Protein AF-A0A952I4T1-F1 (afdb_monomer)

Secondary structure (DSSP, 8-state):
------TTTSGGGSPTT-SSGGGHHHHHHHHHHTT--HHHHHIIIIIHHHHHHHHHHHHHHT-

Solvent-accessible surface area (backbone atoms only — not comparable to full-atom values): 3918 Å² total; per-residue (Å²): 111,66,83,80,84,56,75,93,73,61,72,88,74,50,56,90,74,46,75,50,86,88,28,53,63,53,57,52,49,55,42,46,75,72,67,51,48,73,68,54,50,47,29,33,75,42,51,46,57,53,54,54,53,51,51,54,52,53,56,62,75,74,108

Mean predicted aligned error: 2.78 Å

Sequence (63 aa):
VGFGSDFDGVGDSLPVGLKDVSQYPNLIFELLKRGYSPEDIEKICYKNVFRVWKEVQNVAAAS

Structure (mmCIF, N/CA/C/O backbone):
data_AF-A0A952I4T1-F1
#
_entry.id   AF-A0A952I4T1-F1
#
loop_
_atom_site.group_PDB
_atom_site.id
_atom_site.type_symbol
_atom_site.label_atom_id
_atom_site.label_alt_id
_atom_site.label_comp_id
_atom_site.label_asym_id
_atom_site.label_entity_id
_atom_site.label_seq_id
_atom_site.pdbx_PDB_ins_code
_atom_site.Cartn_x
_atom_site.Cartn_y
_atom_site.Cartn_z
_atom_site.occupancy
_atom_site.B_iso_or_equiv
_atom_site.auth_seq_id
_atom_site.auth_comp_id
_atom_site.auth_asym_id
_atom_site.auth_atom_id
_atom_site.pdbx_PDB_model_num
ATOM 1 N N . VAL A 1 1 ? -8.474 -2.185 0.841 1.00 96.62 1 VAL A N 1
ATOM 2 C CA . VAL A 1 1 ? -7.058 -2.506 0.542 1.00 96.62 1 VAL A CA 1
ATOM 3 C C . VAL A 1 1 ? -6.194 -1.343 0.999 1.00 96.62 1 VAL A C 1
ATOM 5 O O . VAL A 1 1 ? -6.638 -0.208 0.853 1.00 96.62 1 VAL A O 1
ATOM 8 N N . GLY A 1 2 ? -5.022 -1.624 1.563 1.00 97.31 2 GLY A N 1
ATOM 9 C CA . GLY A 1 2 ? -4.009 -0.636 1.940 1.00 97.31 2 GLY A CA 1
ATOM 10 C C . GLY A 1 2 ? -2.622 -1.281 1.963 1.00 97.31 2 GLY A C 1
ATOM 11 O O . GLY A 1 2 ? -2.519 -2.489 1.740 1.00 97.31 2 GLY A O 1
ATOM 12 N N . PHE A 1 3 ? -1.578 -0.494 2.216 1.00 97.50 3 PHE A N 1
ATOM 13 C CA . PHE A 1 3 ? -0.217 -1.009 2.377 1.00 97.50 3 PHE A CA 1
ATOM 14 C C . PHE A 1 3 ? 0.099 -1.325 3.841 1.00 97.50 3 PHE A C 1
ATOM 16 O O . PHE A 1 3 ? -0.264 -0.574 4.742 1.00 97.50 3 PHE A O 1
ATOM 23 N N . GLY A 1 4 ? 0.809 -2.430 4.052 1.00 96.31 4 GLY A N 1
ATOM 24 C CA . GLY A 1 4 ? 1.418 -2.813 5.322 1.00 96.31 4 GLY A CA 1
ATOM 25 C C . GLY A 1 4 ? 2.686 -3.592 5.004 1.00 96.31 4 GLY A C 1
ATOM 26 O O . GLY A 1 4 ? 2.609 -4.781 4.721 1.00 96.31 4 GLY A O 1
ATOM 27 N N . SER A 1 5 ? 3.817 -2.892 4.924 1.00 94.81 5 SER A N 1
ATOM 28 C CA . SER A 1 5 ? 5.068 -3.445 4.390 1.00 94.81 5 SER A CA 1
ATOM 29 C C . SER A 1 5 ? 5.839 -4.322 5.367 1.00 94.81 5 SER A C 1
ATOM 31 O O . SER A 1 5 ? 6.670 -5.104 4.922 1.00 94.81 5 SER A O 1
ATOM 33 N N . ASP A 1 6 ? 5.599 -4.149 6.668 1.00 95.31 6 ASP A N 1
ATOM 34 C CA . ASP A 1 6 ? 6.404 -4.754 7.733 1.00 95.31 6 ASP A CA 1
ATOM 35 C C . ASP A 1 6 ? 7.914 -4.475 7.567 1.00 95.31 6 ASP A C 1
ATOM 37 O O . ASP A 1 6 ? 8.775 -5.316 7.838 1.00 95.31 6 ASP A O 1
ATOM 41 N N . PHE A 1 7 ? 8.242 -3.271 7.069 1.00 94.75 7 PHE A N 1
ATOM 42 C CA . PHE A 1 7 ? 9.625 -2.795 7.037 1.00 94.75 7 PHE A CA 1
ATOM 43 C C . PHE A 1 7 ? 10.220 -2.847 8.444 1.00 94.75 7 PHE A C 1
ATOM 45 O O . PHE A 1 7 ? 9.520 -2.605 9.424 1.00 94.75 7 PHE A O 1
ATOM 52 N N . ASP A 1 8 ? 11.499 -3.209 8.520 1.00 92.88 8 ASP A N 1
ATOM 53 C CA . ASP A 1 8 ? 12.237 -3.488 9.759 1.00 92.88 8 ASP A CA 1
ATOM 54 C C . ASP A 1 8 ? 11.719 -4.690 10.585 1.00 92.88 8 ASP A C 1
ATOM 56 O O . ASP A 1 8 ? 12.378 -5.097 11.540 1.00 92.88 8 ASP A O 1
ATOM 60 N N . GLY A 1 9 ? 10.598 -5.319 10.199 1.00 93.88 9 GLY A N 1
ATOM 61 C CA . GLY A 1 9 ? 10.020 -6.493 10.867 1.00 93.88 9 GLY A CA 1
ATOM 62 C C . GLY A 1 9 ? 10.482 -7.844 10.307 1.00 93.88 9 GLY A C 1
ATOM 63 O O . GLY A 1 9 ? 10.538 -8.831 11.040 1.00 93.88 9 GLY A O 1
ATOM 64 N N . VAL A 1 10 ? 10.866 -7.899 9.024 1.00 91.88 10 VAL A N 1
ATOM 65 C CA . VAL A 1 10 ? 11.120 -9.166 8.296 1.00 91.88 10 VAL A CA 1
ATOM 66 C C . VAL A 1 10 ? 12.547 -9.336 7.747 1.00 91.88 10 VAL A C 1
ATOM 68 O O . VAL A 1 10 ? 12.821 -10.284 6.999 1.00 91.88 10 VAL A O 1
ATOM 71 N N . GLY A 1 11 ? 13.467 -8.431 8.097 1.00 87.75 11 GLY A N 1
ATOM 72 C CA . GLY A 1 11 ? 14.857 -8.443 7.622 1.00 87.75 11 GLY A CA 1
ATOM 73 C C . GLY A 1 11 ? 14.979 -8.431 6.089 1.00 87.75 11 GLY A C 1
ATOM 74 O O . GLY A 1 11 ? 14.230 -7.746 5.395 1.00 87.75 11 GLY A O 1
ATOM 75 N N . ASP A 1 12 ? 15.897 -9.233 5.539 1.00 87.88 12 ASP A N 1
ATOM 76 C CA . ASP A 1 12 ? 16.242 -9.217 4.104 1.00 87.88 12 ASP A CA 1
ATOM 77 C C . ASP A 1 12 ? 15.239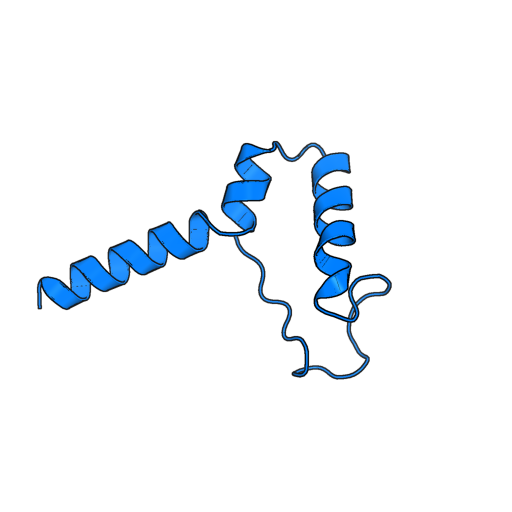 -9.928 3.174 1.00 87.88 12 ASP A C 1
ATOM 79 O O . ASP A 1 12 ? 15.433 -9.961 1.953 1.00 87.88 12 ASP A O 1
ATOM 83 N N . SER A 1 13 ? 14.150 -10.477 3.717 1.00 93.00 13 SER A N 1
ATOM 84 C CA . SER A 1 13 ? 13.167 -11.284 2.973 1.00 93.00 13 SER A CA 1
ATOM 85 C C . SER A 1 13 ? 12.252 -10.486 2.032 1.00 93.00 13 SER A C 1
ATOM 87 O O . SER A 1 13 ? 11.511 -11.072 1.241 1.00 93.00 13 SER A O 1
ATOM 89 N N . LEU A 1 14 ? 12.319 -9.153 2.076 1.00 95.44 14 LEU A N 1
ATOM 90 C CA . LEU A 1 14 ? 11.480 -8.267 1.270 1.00 95.44 14 LEU A CA 1
ATOM 91 C C . LEU A 1 14 ? 11.696 -8.447 -0.247 1.00 95.44 14 LEU A C 1
ATOM 93 O O . LEU A 1 14 ? 12.797 -8.807 -0.678 1.00 95.44 14 LEU A O 1
ATOM 97 N N . PRO A 1 15 ? 10.693 -8.154 -1.094 1.00 95.12 15 PRO A N 1
ATOM 98 C CA . PRO A 1 15 ? 10.828 -8.266 -2.544 1.00 95.12 15 PRO A CA 1
ATOM 99 C C . PRO A 1 15 ? 11.946 -7.387 -3.124 1.00 95.12 15 PRO A C 1
ATOM 101 O O . PRO A 1 15 ? 12.266 -6.310 -2.616 1.00 95.12 15 PRO A O 1
ATOM 104 N N . VAL A 1 16 ? 12.527 -7.826 -4.243 1.00 95.69 16 VAL A N 1
ATOM 105 C CA . VAL A 1 16 ? 13.466 -7.000 -5.017 1.00 95.69 16 VAL A CA 1
ATOM 106 C C . VAL A 1 16 ? 12.746 -5.743 -5.512 1.00 95.69 16 VAL A C 1
ATOM 108 O O . VAL A 1 16 ? 11.664 -5.835 -6.086 1.00 95.69 16 VAL A O 1
ATOM 111 N N . GLY A 1 17 ? 13.349 -4.573 -5.287 1.00 95.50 17 GLY A N 1
ATOM 112 C CA . GLY A 1 17 ? 12.747 -3.281 -5.630 1.00 95.50 17 GLY A CA 1
ATOM 113 C C . GLY A 1 17 ? 11.676 -2.795 -4.647 1.00 95.50 17 GLY A C 1
ATOM 114 O O . GLY A 1 17 ? 11.003 -1.813 -4.957 1.00 95.50 17 GLY A O 1
ATOM 115 N N . LEU A 1 18 ? 11.524 -3.453 -3.489 1.00 96.75 18 LEU A N 1
ATOM 116 C CA . LEU A 1 18 ? 10.693 -3.003 -2.367 1.00 96.75 18 LEU A CA 1
ATOM 117 C C . LEU A 1 18 ? 11.345 -3.337 -1.004 1.00 96.75 18 LEU A C 1
ATOM 119 O O . LEU A 1 18 ? 10.723 -3.934 -0.131 1.00 96.75 18 LEU A O 1
ATOM 123 N N . LYS A 1 19 ? 12.629 -3.004 -0.849 1.00 95.56 19 LYS A N 1
ATOM 124 C CA . LYS A 1 19 ? 13.471 -3.278 0.327 1.00 95.56 19 LYS A CA 1
ATOM 125 C C . LYS A 1 19 ? 13.323 -2.259 1.456 1.00 95.56 19 LYS A C 1
ATOM 127 O O . LYS A 1 19 ? 13.594 -2.603 2.597 1.00 95.56 19 LYS A O 1
ATOM 132 N N . ASP A 1 20 ? 12.897 -1.038 1.153 1.00 95.31 20 ASP A N 1
ATOM 133 C CA . ASP A 1 20 ? 12.716 0.016 2.149 1.00 95.31 20 ASP A CA 1
ATOM 134 C C . ASP A 1 20 ? 11.617 1.011 1.738 1.00 95.31 20 ASP A C 1
ATOM 136 O O . ASP A 1 20 ? 11.055 0.954 0.636 1.00 95.31 20 ASP A O 1
ATOM 140 N N . VAL A 1 21 ? 11.317 1.949 2.641 1.00 96.06 21 VAL A N 1
ATOM 141 C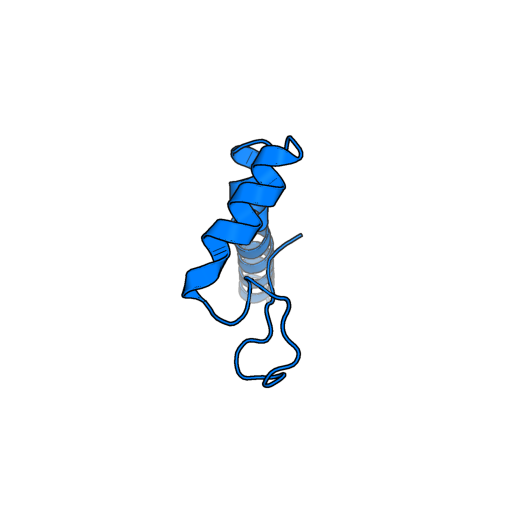 CA . VAL A 1 21 ? 10.265 2.965 2.474 1.00 96.06 21 VAL A CA 1
ATOM 142 C C . VAL A 1 21 ? 10.457 3.873 1.261 1.00 96.06 21 VAL A C 1
ATOM 144 O O . VAL A 1 21 ? 9.471 4.374 0.722 1.00 96.06 21 VAL A O 1
ATOM 147 N N . SER A 1 22 ? 11.687 4.084 0.789 1.00 97.44 22 SER A N 1
ATOM 148 C CA . SER A 1 22 ? 11.945 4.916 -0.391 1.00 97.44 22 SER A CA 1
ATOM 149 C C . SER A 1 22 ? 11.447 4.267 -1.685 1.00 97.44 22 SER A C 1
ATOM 151 O O . SER A 1 22 ? 11.286 4.953 -2.692 1.00 97.44 22 SER A O 1
ATOM 153 N N . GLN A 1 23 ? 11.153 2.961 -1.661 1.00 97.81 23 GLN A N 1
ATOM 154 C CA . GLN A 1 23 ? 10.818 2.169 -2.844 1.00 97.81 23 GLN A CA 1
ATOM 155 C C . GLN A 1 23 ? 9.311 1.994 -3.093 1.00 97.81 23 GLN A C 1
ATOM 157 O O . GLN A 1 23 ? 8.923 1.388 -4.093 1.00 97.81 23 GLN A O 1
ATOM 162 N N . TYR A 1 24 ? 8.440 2.585 -2.265 1.00 98.06 24 TYR A N 1
ATOM 163 C CA . TYR A 1 24 ? 6.996 2.643 -2.543 1.00 98.06 24 TYR A CA 1
ATOM 164 C C . TYR A 1 24 ? 6.628 3.152 -3.953 1.00 98.06 24 TYR A C 1
ATOM 166 O O . TYR A 1 24 ? 5.689 2.601 -4.538 1.00 98.06 24 TYR A O 1
ATOM 174 N N . PRO A 1 25 ? 7.340 4.129 -4.557 1.00 98.38 25 PRO A N 1
ATOM 175 C CA . PRO A 1 25 ? 7.077 4.546 -5.932 1.00 98.38 25 PRO A CA 1
ATOM 176 C C . PRO A 1 25 ? 7.155 3.410 -6.961 1.00 98.38 25 PRO A C 1
ATOM 178 O O . PRO A 1 25 ? 6.395 3.435 -7.925 1.00 98.38 25 PRO A O 1
ATOM 181 N N . ASN A 1 26 ? 7.989 2.383 -6.747 1.00 98.38 26 ASN A N 1
ATOM 182 C CA . ASN A 1 26 ? 8.081 1.231 -7.652 1.00 98.38 26 ASN A CA 1
ATOM 183 C C . ASN A 1 26 ? 6.776 0.426 -7.663 1.00 98.38 26 ASN A C 1
ATOM 185 O O . ASN A 1 26 ? 6.267 0.060 -8.722 1.00 98.38 26 ASN A O 1
ATOM 189 N N . LEU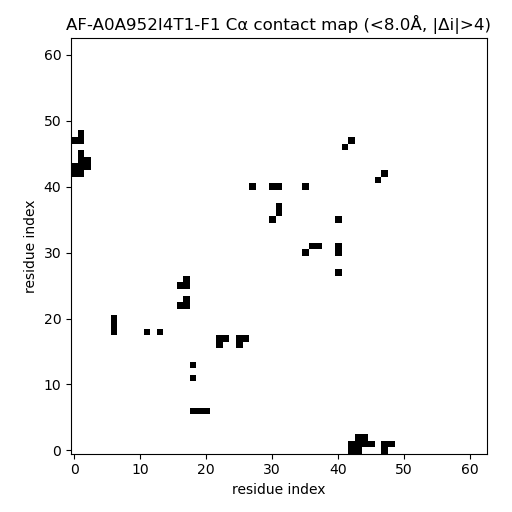 A 1 27 ? 6.200 0.189 -6.480 1.00 97.94 27 LEU A N 1
ATOM 190 C CA . LEU A 1 27 ? 4.926 -0.514 -6.350 1.00 97.94 27 LEU A CA 1
ATOM 191 C C . LEU A 1 27 ? 3.779 0.299 -6.962 1.00 97.94 27 LEU A C 1
ATOM 193 O O . LEU A 1 27 ? 2.945 -0.254 -7.677 1.00 97.94 27 LEU A O 1
ATOM 197 N N . ILE A 1 28 ? 3.759 1.613 -6.724 1.00 98.31 28 ILE A N 1
ATOM 198 C CA . ILE A 1 28 ? 2.757 2.515 -7.307 1.00 98.31 28 ILE A CA 1
ATOM 199 C C . ILE A 1 28 ? 2.859 2.515 -8.837 1.00 98.31 28 ILE A C 1
ATOM 201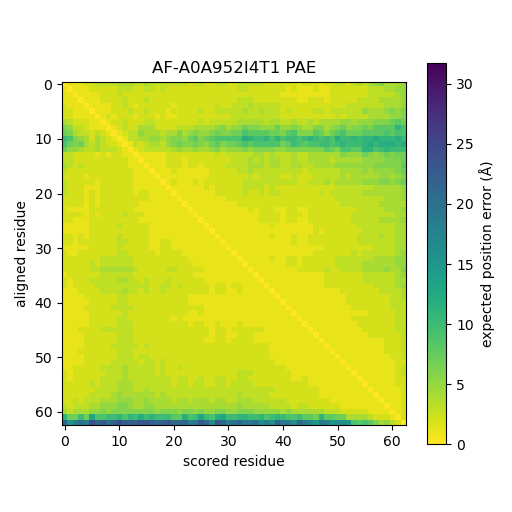 O O . ILE A 1 28 ? 1.839 2.403 -9.515 1.00 98.31 28 ILE A O 1
ATOM 205 N N . PHE A 1 29 ? 4.074 2.581 -9.385 1.00 98.25 29 PHE A N 1
ATOM 206 C CA . PHE A 1 29 ? 4.313 2.508 -10.825 1.00 98.25 29 PHE A CA 1
ATOM 207 C C . PHE A 1 29 ? 3.765 1.209 -11.434 1.00 98.25 29 PHE A C 1
ATOM 209 O O . PHE A 1 29 ? 3.051 1.252 -12.436 1.00 98.25 29 PHE A O 1
ATOM 216 N N . GLU A 1 30 ? 4.030 0.059 -10.810 1.00 98.25 30 GLU A N 1
ATOM 217 C CA . GLU A 1 30 ? 3.516 -1.227 -11.293 1.00 98.25 30 GLU A CA 1
ATOM 218 C C . GLU A 1 30 ? 1.985 -1.331 -11.201 1.00 98.25 30 GLU A C 1
ATOM 220 O O . GLU A 1 30 ? 1.360 -1.914 -12.087 1.00 98.25 30 GLU A O 1
ATOM 225 N N . LEU A 1 31 ? 1.351 -0.734 -10.185 1.00 98.44 31 LEU A N 1
ATOM 226 C CA . LEU A 1 31 ? -0.113 -0.648 -10.110 1.00 98.44 31 LEU A CA 1
ATOM 227 C C . LEU A 1 31 ? -0.686 0.227 -11.235 1.00 98.44 31 LEU A C 1
ATOM 229 O O . LEU A 1 31 ? -1.618 -0.192 -11.920 1.00 98.44 31 LEU A O 1
ATOM 233 N N . LEU A 1 32 ? -0.098 1.398 -11.489 1.00 98.50 32 LEU A N 1
ATOM 234 C CA . LEU A 1 32 ? -0.504 2.271 -12.597 1.00 98.50 32 LEU A CA 1
ATOM 235 C C . LEU A 1 32 ? -0.365 1.560 -13.951 1.00 98.50 32 LEU A C 1
ATOM 237 O O . LEU A 1 32 ? -1.286 1.578 -14.764 1.00 98.50 32 LEU A O 1
ATOM 241 N N . LYS A 1 33 ? 0.747 0.852 -14.169 1.00 98.50 33 LYS A N 1
ATOM 242 C CA . LYS A 1 33 ? 0.990 0.054 -15.380 1.00 98.50 33 LYS A CA 1
ATOM 243 C C . LYS A 1 33 ? -0.037 -1.068 -15.573 1.00 98.50 33 LYS A C 1
ATOM 245 O O . LYS A 1 33 ? -0.330 -1.442 -16.705 1.00 98.50 33 LYS A O 1
ATOM 250 N N . ARG A 1 34 ? -0.602 -1.590 -14.481 1.00 98.44 34 ARG A N 1
ATOM 251 C CA . ARG A 1 34 ? -1.686 -2.588 -14.491 1.00 98.44 34 ARG A CA 1
ATOM 252 C C . ARG A 1 34 ? -3.078 -1.980 -14.691 1.00 98.44 34 ARG A C 1
ATOM 254 O O . ARG A 1 34 ? -4.051 -2.727 -14.706 1.00 98.44 34 ARG A O 1
ATOM 261 N N . GLY A 1 35 ? -3.182 -0.662 -14.863 1.00 98.62 35 GLY A N 1
ATOM 262 C CA . GLY A 1 35 ? -4.436 0.030 -15.163 1.00 98.62 35 GLY A CA 1
ATOM 263 C C . GLY A 1 35 ? -5.227 0.485 -13.937 1.00 98.62 35 GLY A C 1
ATOM 264 O O . GLY A 1 35 ? -6.401 0.818 -14.078 1.00 98.62 35 GLY A O 1
ATOM 265 N N . TYR A 1 36 ? -4.618 0.516 -12.747 1.00 98.75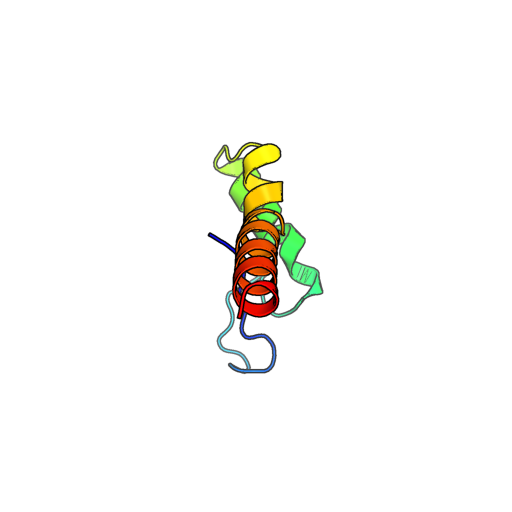 36 TYR A N 1
ATOM 266 C CA . TYR A 1 36 ? -5.256 1.137 -11.584 1.00 98.75 36 TYR A CA 1
ATOM 267 C C . TYR A 1 36 ? -5.399 2.642 -11.816 1.00 98.75 36 TYR A C 1
ATOM 269 O O . TYR A 1 36 ? -4.448 3.304 -12.239 1.00 98.75 36 TYR A O 1
ATOM 277 N N . SER A 1 37 ? -6.584 3.184 -11.533 1.00 98.62 37 SER A N 1
ATOM 278 C CA . SER A 1 37 ? -6.834 4.613 -11.701 1.00 98.62 37 SER A CA 1
ATOM 279 C C . SER A 1 37 ? -6.141 5.433 -10.601 1.00 98.62 37 SER A C 1
ATOM 281 O O . SER A 1 37 ? -5.860 4.900 -9.520 1.00 98.62 37 SER A O 1
ATOM 283 N N . PRO A 1 38 ? -5.891 6.739 -10.818 1.00 98.25 38 PRO A N 1
ATOM 284 C CA . PRO A 1 38 ? -5.386 7.623 -9.768 1.00 98.25 38 PRO A CA 1
ATOM 285 C C . PRO A 1 38 ? -6.230 7.572 -8.485 1.00 98.25 38 PRO A C 1
ATOM 287 O O . PRO A 1 38 ? -5.688 7.538 -7.381 1.00 98.25 38 PRO A O 1
ATOM 290 N N . GLU A 1 39 ? -7.554 7.478 -8.616 1.00 98.56 39 GLU A N 1
ATOM 291 C CA . GLU A 1 39 ? -8.480 7.378 -7.486 1.00 98.56 39 GLU A CA 1
ATOM 292 C C . GLU A 1 39 ? -8.286 6.079 -6.694 1.00 98.56 39 GLU A C 1
ATOM 294 O O . GLU A 1 39 ? -8.399 6.081 -5.464 1.00 98.56 39 GLU A O 1
ATOM 299 N N . ASP A 1 40 ? -7.988 4.968 -7.369 1.00 98.75 40 ASP A N 1
ATOM 300 C CA . ASP A 1 40 ? -7.691 3.703 -6.700 1.00 98.75 40 ASP A CA 1
ATOM 301 C C . ASP A 1 40 ? -6.334 3.740 -5.993 1.00 98.75 40 ASP A C 1
ATOM 303 O O . ASP A 1 40 ? -6.226 3.246 -4.867 1.00 98.75 40 ASP A O 1
ATOM 307 N N . ILE A 1 41 ? -5.326 4.395 -6.581 1.00 98.69 41 ILE A N 1
ATOM 308 C CA . ILE A 1 41 ? -4.033 4.624 -5.920 1.00 98.69 41 ILE A CA 1
ATOM 309 C C . ILE A 1 41 ? -4.223 5.439 -4.635 1.00 98.69 41 ILE A C 1
ATOM 311 O O . ILE A 1 41 ? -3.750 5.027 -3.578 1.00 98.69 41 ILE A O 1
ATOM 315 N N . GLU A 1 42 ? -4.980 6.538 -4.665 1.00 98.56 42 GLU A N 1
ATOM 316 C CA . GLU A 1 42 ? -5.266 7.334 -3.462 1.00 98.56 42 GLU A CA 1
ATOM 317 C C . GLU A 1 42 ? -5.989 6.524 -2.376 1.00 98.56 42 GLU A C 1
ATOM 319 O O . GLU A 1 42 ? -5.690 6.647 -1.180 1.00 98.56 42 GLU A O 1
ATOM 324 N N . LYS A 1 43 ? -6.937 5.671 -2.782 1.00 98.81 43 LYS A N 1
ATOM 325 C CA . LYS A 1 43 ? -7.634 4.763 -1.865 1.00 98.81 43 LYS A CA 1
ATOM 326 C C . LYS A 1 43 ? -6.679 3.798 -1.183 1.00 98.81 43 LYS A C 1
ATOM 328 O O . LYS A 1 43 ? -6.781 3.639 0.034 1.00 98.81 43 LYS A O 1
ATOM 333 N N . ILE A 1 44 ? -5.786 3.163 -1.940 1.00 98.56 44 ILE A N 1
ATOM 334 C CA . ILE A 1 44 ? -4.805 2.208 -1.410 1.00 98.56 44 ILE A CA 1
ATOM 335 C C . ILE A 1 44 ? -3.792 2.922 -0.505 1.00 98.56 44 ILE A C 1
ATOM 337 O O . ILE A 1 44 ? -3.516 2.427 0.586 1.00 98.56 44 ILE A O 1
ATOM 341 N N . CYS A 1 45 ? -3.292 4.091 -0.914 1.00 98.19 45 CYS A N 1
ATOM 342 C CA . CYS A 1 45 ? -2.273 4.829 -0.169 1.00 98.19 45 CYS A CA 1
ATOM 343 C C . CYS A 1 45 ? -2.781 5.371 1.172 1.00 98.19 45 CYS A C 1
ATOM 345 O O . CYS A 1 45 ? -2.041 5.326 2.150 1.00 98.19 45 CYS A O 1
ATOM 347 N N . TYR A 1 46 ? -4.011 5.897 1.247 1.00 98.38 46 TYR A N 1
ATOM 348 C CA . TYR A 1 46 ? -4.494 6.482 2.506 1.00 98.38 46 TYR A CA 1
ATOM 349 C C . TYR A 1 46 ? -6.015 6.505 2.689 1.00 98.38 46 TYR A C 1
ATOM 351 O O . TYR A 1 46 ? -6.478 6.270 3.810 1.00 98.38 46 TYR A O 1
ATOM 359 N N . LYS A 1 47 ? -6.829 6.765 1.647 1.00 98.75 47 LYS A N 1
ATOM 360 C CA . LYS A 1 47 ? -8.265 7.056 1.873 1.00 98.75 47 LYS A CA 1
ATOM 361 C C . LYS A 1 47 ? -9.007 5.883 2.508 1.00 98.75 47 LYS A C 1
ATOM 363 O O . LYS A 1 47 ? -9.892 6.099 3.334 1.00 98.75 47 LYS A O 1
ATOM 368 N N . ASN A 1 48 ? -8.643 4.643 2.171 1.00 98.81 48 ASN A N 1
ATOM 369 C CA . ASN A 1 48 ? -9.270 3.470 2.777 1.00 98.81 48 ASN A CA 1
ATOM 370 C C . ASN A 1 48 ? -8.972 3.358 4.276 1.00 98.81 48 ASN A C 1
ATOM 372 O O . ASN A 1 48 ? -9.883 3.043 5.039 1.00 98.81 48 ASN A O 1
ATOM 376 N N . 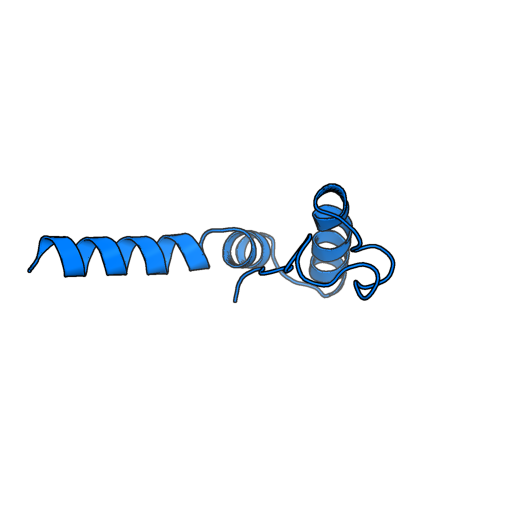VAL A 1 49 ? -7.729 3.626 4.689 1.00 98.62 49 VAL A N 1
ATOM 377 C CA . VAL A 1 49 ? -7.325 3.603 6.103 1.00 98.62 49 VAL A CA 1
ATOM 378 C C . VAL A 1 49 ? -8.023 4.727 6.859 1.00 98.62 49 VAL A C 1
ATOM 380 O O . VAL A 1 49 ? -8.641 4.477 7.888 1.00 98.62 49 VAL A O 1
ATOM 383 N N . PHE A 1 50 ? -8.017 5.944 6.311 1.00 98.62 50 PHE A N 1
ATOM 384 C CA . PHE A 1 50 ? -8.639 7.107 6.952 1.00 98.62 50 PHE A CA 1
ATOM 385 C C . PHE A 1 50 ? -10.152 6.959 7.101 1.00 98.62 50 PHE A C 1
ATOM 387 O O . PHE A 1 50 ? -10.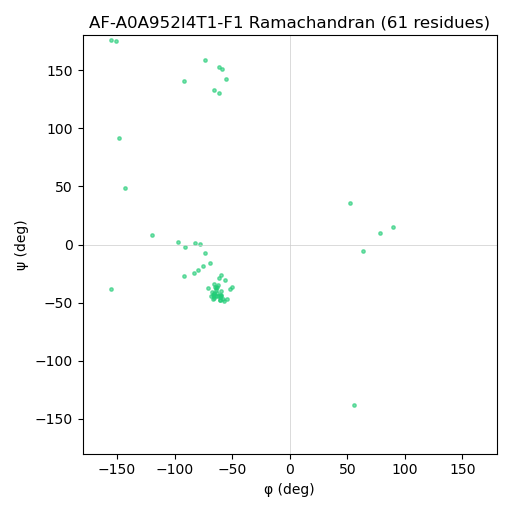700 7.333 8.135 1.00 98.62 50 PHE A O 1
ATOM 394 N N . ARG A 1 51 ? -10.833 6.364 6.111 1.00 98.69 51 ARG A N 1
ATOM 395 C 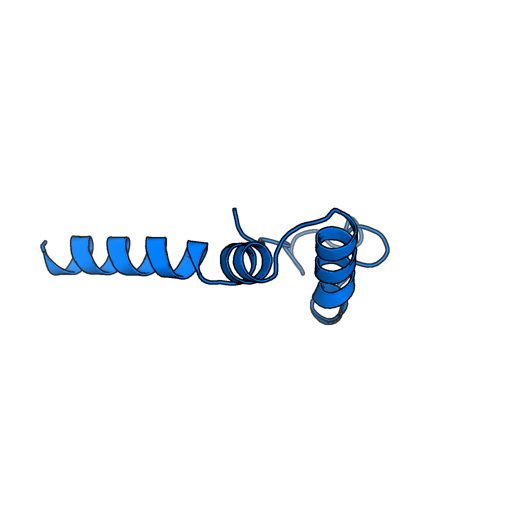CA . ARG A 1 51 ? -12.261 6.041 6.218 1.00 98.69 51 ARG A CA 1
ATOM 396 C C . ARG A 1 51 ? -12.534 5.148 7.428 1.00 98.69 51 ARG A C 1
ATOM 398 O O . ARG A 1 51 ? -13.441 5.441 8.192 1.00 98.69 51 ARG A O 1
ATOM 405 N N . VAL A 1 52 ? -11.762 4.074 7.606 1.00 98.50 52 VAL A N 1
ATOM 406 C CA . VAL A 1 52 ? -11.949 3.148 8.738 1.00 98.50 52 VAL A CA 1
ATOM 407 C C . VAL A 1 52 ? -11.585 3.815 10.060 1.00 98.50 52 VAL A C 1
ATOM 409 O O . VAL A 1 52 ? -12.348 3.712 11.014 1.00 98.50 52 VAL A O 1
ATOM 412 N N . TRP A 1 53 ? -10.464 4.537 10.106 1.00 98.56 53 TRP A N 1
ATOM 413 C CA . TRP A 1 53 ? -10.031 5.268 11.297 1.00 98.56 53 TRP A CA 1
ATOM 414 C C . TRP A 1 53 ? -11.126 6.220 11.787 1.00 98.56 53 TRP A C 1
ATOM 416 O O . TRP A 1 53 ? -11.465 6.220 12.970 1.00 98.56 53 TRP A O 1
ATOM 426 N N . LYS A 1 54 ? -11.723 6.990 10.872 1.00 98.62 54 LYS A N 1
ATOM 427 C CA . LYS A 1 54 ? -12.801 7.923 11.202 1.00 98.62 54 LYS A CA 1
ATOM 428 C C . LYS A 1 54 ? -14.013 7.212 11.807 1.00 9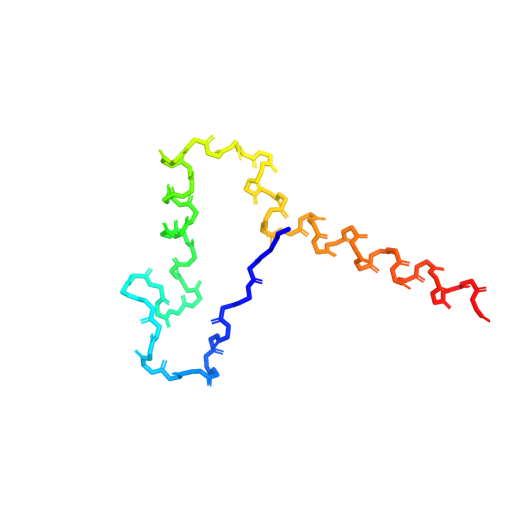8.62 54 LYS A C 1
ATOM 430 O O . LYS A 1 54 ? -14.541 7.684 12.806 1.00 98.62 54 LYS A O 1
ATOM 435 N N . GLU A 1 55 ? -14.425 6.071 11.256 1.00 98.69 55 GLU A N 1
ATOM 436 C CA . GLU A 1 55 ? -15.538 5.304 11.834 1.00 98.69 55 GLU A CA 1
ATOM 437 C C . GLU A 1 55 ? -15.221 4.775 13.236 1.00 98.69 55 GLU A C 1
ATOM 439 O O . GLU A 1 55 ? -16.067 4.845 14.123 1.00 98.69 55 GLU A O 1
ATOM 444 N N . VAL A 1 56 ? -13.988 4.319 13.477 1.00 98.62 56 VAL A N 1
ATOM 445 C CA . VAL A 1 56 ? -13.554 3.900 14.821 1.00 98.62 56 VAL A CA 1
ATOM 446 C C . VAL A 1 56 ? -13.646 5.062 15.814 1.00 98.62 56 VAL A C 1
ATOM 448 O O . VAL A 1 56 ? -14.154 4.883 16.920 1.00 98.62 56 VAL A O 1
ATOM 451 N N . GLN A 1 57 ? -13.214 6.262 15.418 1.00 98.56 57 GLN A N 1
ATOM 452 C CA . GLN A 1 57 ? -13.334 7.459 16.254 1.00 98.56 57 GLN A CA 1
ATOM 453 C C . GLN A 1 57 ? -14.794 7.827 16.541 1.00 98.56 57 GLN A C 1
ATOM 455 O O . GLN A 1 57 ? -15.114 8.162 17.679 1.00 98.56 57 GLN A O 1
ATOM 460 N N . ASN A 1 58 ? -15.680 7.732 15.545 1.00 98.44 58 ASN A N 1
ATOM 461 C CA . ASN A 1 58 ? -17.108 8.009 15.722 1.00 98.44 58 ASN A CA 1
ATOM 462 C C . ASN A 1 58 ? -17.743 7.059 16.748 1.00 98.44 58 ASN A C 1
ATOM 464 O O . ASN A 1 58 ? -18.477 7.507 17.625 1.00 98.44 58 ASN A O 1
ATOM 468 N N . VAL A 1 59 ? -17.444 5.758 16.657 1.00 98.44 59 VAL A N 1
ATOM 469 C CA . VAL A 1 59 ? -17.958 4.745 17.595 1.00 98.44 59 VAL A CA 1
ATOM 470 C C . VAL A 1 59 ? -17.438 4.994 19.008 1.00 98.44 59 VAL A C 1
ATOM 472 O O . VAL A 1 59 ? -18.212 4.955 19.962 1.00 98.44 59 VAL A O 1
ATOM 475 N N . ALA A 1 60 ? -16.145 5.296 19.143 1.00 98.19 60 ALA A N 1
ATOM 476 C CA . ALA A 1 60 ? -15.541 5.584 20.438 1.00 98.19 60 ALA A CA 1
ATOM 477 C C . ALA A 1 60 ? -16.136 6.842 21.094 1.00 98.19 60 ALA A C 1
ATOM 479 O O . ALA A 1 60 ? -16.318 6.859 22.302 1.00 98.19 60 ALA A O 1
ATOM 480 N N . ALA A 1 61 ? -16.467 7.874 20.311 1.00 97.06 61 ALA A N 1
ATOM 481 C CA . ALA A 1 61 ? -17.073 9.107 20.818 1.00 97.06 61 ALA A CA 1
ATOM 482 C C . ALA A 1 61 ? -18.562 8.968 21.187 1.00 97.06 61 ALA A C 1
ATOM 484 O O . ALA A 1 61 ? -19.097 9.820 21.893 1.00 97.06 61 ALA A O 1
ATOM 485 N N . ALA A 1 62 ? -19.239 7.934 20.683 1.00 91.25 62 ALA A N 1
ATOM 486 C CA . ALA A 1 62 ? -20.638 7.637 20.987 1.00 91.25 62 ALA A CA 1
ATOM 487 C C . ALA A 1 62 ? -20.818 6.696 22.197 1.00 91.25 62 ALA A C 1
ATOM 489 O O . ALA A 1 62 ? -21.958 6.380 22.541 1.00 91.25 62 ALA A O 1
ATOM 490 N N . SER A 1 63 ? -19.712 6.229 22.793 1.00 70.62 63 SER A N 1
ATOM 491 C CA . SER A 1 63 ? -19.666 5.358 23.979 1.00 70.62 63 SER A CA 1
ATOM 492 C C . SER A 1 63 ? -19.408 6.171 25.244 1.00 70.62 63 SER A C 1
ATOM 494 O O . SER A 1 63 ? -19.995 5.815 26.288 1.00 70.62 63 SER A O 1
#

Foldseek 3Di:
DADDQCQVNPPPPHDDQPNDPVSVVVVVVVCVVVPQDPVNSCCHHPVVVVVVVVVVVVVVVVD

Radius of gyration: 15.02 Å; Cα contacts (8 Å, |Δi|>4): 31; chains: 1; bounding box: 37×20×39 Å

pLDDT: mean 96.57, std 4.12, range [70.62, 98.81]